Protein AF-A0A5J5D0G8-F1 (afdb_monomer_lite)

Radius of gyration: 36.45 Å; chains: 1; bounding box: 112×62×70 Å

Structure (mmCIF, N/CA/C/O backbone):
data_AF-A0A5J5D0G8-F1
#
_entry.id   AF-A0A5J5D0G8-F1
#
loop_
_atom_site.group_PDB
_atom_site.id
_atom_site.type_symbol
_atom_site.label_atom_id
_atom_site.label_alt_id
_atom_site.label_comp_id
_atom_site.label_asym_id
_atom_site.label_entity_id
_atom_site.label_seq_id
_atom_site.pdbx_PDB_ins_code
_atom_site.Cartn_x
_atom_site.Cartn_y
_atom_site.Cartn_z
_atom_site.occupancy
_atom_site.B_iso_or_equiv
_atom_site.auth_seq_id
_atom_site.auth_comp_id
_atom_site.auth_asym_id
_atom_site.auth_atom_id
_atom_site.pdbx_PDB_model_num
ATOM 1 N N . LYS A 1 1 ? -9.230 -33.950 30.459 1.00 80.25 1 LYS A N 1
ATOM 2 C CA . LYS A 1 1 ? -7.883 -33.708 29.867 1.00 80.25 1 LYS A CA 1
ATOM 3 C C . LYS A 1 1 ? -7.714 -34.334 28.475 1.00 80.25 1 LYS A C 1
ATOM 5 O O . LYS A 1 1 ? -7.168 -33.668 27.610 1.00 80.25 1 LYS A O 1
ATOM 10 N N . ILE A 1 2 ? -8.193 -35.562 28.231 1.00 92.94 2 ILE A N 1
ATOM 11 C CA . ILE A 1 2 ? -8.057 -36.249 26.926 1.00 92.94 2 ILE A CA 1
ATOM 12 C C . ILE A 1 2 ? -8.862 -35.552 25.814 1.00 92.94 2 ILE A C 1
ATOM 14 O O . ILE A 1 2 ? -8.301 -35.244 24.769 1.00 92.94 2 ILE A O 1
ATOM 18 N N . TYR A 1 3 ? -10.127 -35.202 26.072 1.00 94.38 3 TYR A N 1
ATOM 19 C CA . TYR A 1 3 ? -10.974 -34.489 25.105 1.00 94.38 3 TYR A CA 1
ATOM 20 C C . TYR A 1 3 ? -10.367 -33.164 24.623 1.00 94.38 3 TYR A C 1
ATOM 22 O O . TYR A 1 3 ? -10.359 -32.900 23.429 1.00 94.38 3 TYR A O 1
ATOM 30 N N . GLN A 1 4 ? -9.758 -32.379 25.518 1.00 95.62 4 GLN A N 1
ATOM 31 C CA . GLN A 1 4 ? -9.085 -31.132 25.136 1.00 95.62 4 GLN A CA 1
ATOM 32 C C . GLN A 1 4 ? -7.908 -31.369 24.184 1.00 95.62 4 GLN A C 1
ATOM 34 O O . GLN A 1 4 ? -7.723 -30.626 23.227 1.00 95.62 4 GLN A O 1
ATOM 39 N N . ARG A 1 5 ? -7.109 -32.418 24.425 1.00 96.94 5 ARG A N 1
ATOM 40 C CA . ARG A 1 5 ? -6.004 -32.777 23.525 1.00 96.94 5 ARG A CA 1
ATOM 41 C C . ARG A 1 5 ? -6.518 -33.193 22.151 1.00 96.94 5 ARG A C 1
ATOM 43 O O . ARG A 1 5 ? -5.910 -32.823 21.156 1.00 96.94 5 ARG A O 1
ATOM 50 N N . LEU A 1 6 ? -7.637 -33.915 22.103 1.00 97.62 6 LEU A N 1
ATOM 51 C CA . LEU A 1 6 ? -8.265 -34.326 20.850 1.00 97.62 6 LEU A CA 1
ATOM 52 C C . LEU A 1 6 ? -8.796 -33.122 20.059 1.00 97.62 6 LEU A C 1
ATOM 54 O O . LEU A 1 6 ? -8.551 -33.022 18.861 1.00 97.62 6 LEU A O 1
ATOM 58 N N . VAL A 1 7 ? -9.450 -32.176 20.739 1.00 96.94 7 VAL A N 1
ATOM 59 C CA . VAL A 1 7 ? -9.917 -30.923 20.128 1.00 96.94 7 VAL A CA 1
ATOM 60 C C . VAL A 1 7 ? -8.735 -30.113 19.594 1.00 96.94 7 VAL A C 1
ATOM 62 O O . VAL A 1 7 ? -8.731 -29.748 18.422 1.00 96.94 7 VAL A O 1
ATOM 65 N N . ASN A 1 8 ? -7.685 -29.912 20.393 1.00 97.06 8 ASN A N 1
ATOM 66 C CA . ASN A 1 8 ? -6.495 -29.177 19.952 1.00 97.06 8 ASN A CA 1
ATOM 67 C C . ASN A 1 8 ? -5.816 -29.846 18.746 1.00 97.06 8 ASN A C 1
ATOM 69 O O . ASN A 1 8 ? -5.402 -29.164 17.811 1.00 97.06 8 ASN A O 1
ATOM 73 N N . LEU A 1 9 ? -5.742 -31.181 18.741 1.00 97.75 9 LEU A N 1
ATOM 74 C CA . LEU A 1 9 ? -5.209 -31.937 17.613 1.00 97.75 9 LEU A CA 1
ATOM 75 C C . LEU A 1 9 ? -6.062 -31.738 16.354 1.00 97.75 9 LEU A C 1
ATOM 77 O O . LEU A 1 9 ? -5.510 -31.525 15.280 1.00 97.75 9 LEU A O 1
ATOM 81 N N . SER A 1 10 ? -7.392 -31.741 16.476 1.00 97.88 10 SER A N 1
ATOM 82 C CA . SER A 1 10 ? -8.289 -31.522 15.334 1.00 97.88 10 SER A CA 1
ATOM 83 C C . SER A 1 10 ? -8.110 -30.141 14.695 1.00 97.88 10 SER A C 1
ATOM 85 O O . SER A 1 10 ? -8.109 -30.031 13.469 1.00 97.88 10 SER A O 1
ATOM 87 N N . VAL A 1 11 ? -7.885 -29.107 15.513 1.00 98.12 11 VAL A N 1
ATOM 88 C CA . VAL A 1 11 ? -7.612 -27.741 15.044 1.00 98.12 11 VAL A CA 1
ATOM 89 C C . VAL A 1 11 ? -6.270 -27.687 14.319 1.00 98.12 11 VAL A C 1
ATOM 91 O O . VAL A 1 11 ? -6.191 -27.144 13.219 1.00 98.12 11 VAL A O 1
ATOM 94 N N . TYR A 1 12 ? -5.229 -28.297 14.892 1.00 98.19 12 TYR A N 1
ATOM 95 C CA . TYR A 1 12 ? -3.907 -28.344 14.267 1.00 98.19 12 TYR A CA 1
ATOM 96 C C . TYR A 1 12 ? -3.932 -29.078 12.920 1.00 98.19 12 TYR A C 1
ATOM 98 O O . TYR A 1 12 ? -3.346 -28.607 11.950 1.00 98.19 12 TYR A O 1
ATOM 106 N N . LEU A 1 13 ? -4.661 -30.193 12.833 1.00 98.19 13 LEU A N 1
ATOM 107 C CA . LEU A 1 13 ? -4.803 -30.950 11.590 1.00 98.19 13 LEU A CA 1
ATOM 108 C C . LEU A 1 13 ? -5.531 -30.148 10.501 1.00 98.19 13 LEU A C 1
ATOM 110 O O . LEU A 1 13 ? -5.077 -30.147 9.361 1.00 98.19 13 LEU A O 1
ATOM 114 N N . HIS A 1 14 ? -6.596 -29.412 10.838 1.00 98.38 14 HIS A N 1
ATOM 115 C CA . HIS A 1 14 ? -7.274 -28.536 9.871 1.00 98.38 14 HIS A CA 1
ATOM 116 C C . HIS A 1 14 ? -6.378 -27.384 9.410 1.00 98.38 14 HIS A C 1
ATOM 118 O O . HIS A 1 14 ? -6.343 -27.066 8.220 1.00 98.38 14 HIS A O 1
ATOM 124 N N . ALA A 1 15 ? -5.628 -26.775 10.332 1.00 98.31 15 ALA A N 1
ATOM 125 C CA . ALA A 1 15 ? -4.672 -25.728 9.991 1.00 98.31 15 ALA A CA 1
ATOM 126 C C . ALA A 1 15 ? -3.582 -26.257 9.045 1.00 98.31 15 ALA A C 1
ATOM 128 O O . ALA A 1 15 ? -3.262 -25.610 8.047 1.00 98.31 15 ALA A O 1
ATOM 129 N N . LEU A 1 16 ? -3.060 -27.457 9.317 1.00 98.38 16 LEU A N 1
ATOM 130 C CA . LEU A 1 16 ? -2.050 -28.099 8.484 1.00 98.38 16 LEU A CA 1
ATOM 131 C C . LEU A 1 16 ? -2.601 -28.465 7.101 1.00 98.38 16 LEU A C 1
ATOM 133 O O . LEU A 1 16 ? -1.951 -28.184 6.099 1.00 98.38 16 LEU A O 1
ATOM 137 N N . GLN A 1 17 ? -3.818 -29.007 7.023 1.00 98.25 17 GLN A N 1
ATOM 138 C CA . GLN A 1 17 ? -4.484 -29.288 5.749 1.00 98.25 17 GLN A CA 1
ATOM 139 C C . GLN A 1 17 ? -4.672 -28.009 4.920 1.00 98.25 17 GLN A C 1
ATOM 141 O O . GLN A 1 17 ? -4.376 -27.996 3.728 1.00 98.25 17 GLN A O 1
ATOM 146 N N . GLY A 1 18 ? -5.099 -26.911 5.553 1.00 98.00 18 GLY A N 1
ATOM 147 C CA . GLY A 1 18 ? -5.201 -25.609 4.893 1.00 98.00 18 GLY A CA 1
ATOM 148 C C . GLY A 1 18 ? -3.851 -25.078 4.398 1.00 98.00 18 GLY A C 1
ATOM 149 O O . GLY A 1 18 ? -3.786 -24.480 3.325 1.00 98.00 18 GLY A O 1
ATOM 150 N N . ALA A 1 19 ? -2.766 -25.311 5.143 1.00 98.12 19 ALA A N 1
ATOM 151 C CA . ALA A 1 19 ? -1.417 -24.930 4.728 1.00 98.12 19 ALA A CA 1
ATOM 152 C C . ALA A 1 19 ? -0.932 -25.739 3.513 1.00 98.12 19 ALA A C 1
ATOM 154 O O . ALA A 1 19 ? -0.400 -25.145 2.578 1.00 98.12 19 ALA A O 1
ATOM 155 N N . VAL A 1 20 ? -1.173 -27.055 3.494 1.00 98.25 20 VAL A N 1
ATOM 156 C CA . VAL A 1 20 ? -0.824 -27.931 2.361 1.00 98.25 20 VAL A CA 1
ATOM 157 C C . VAL A 1 20 ? -1.595 -27.527 1.104 1.00 98.25 20 VAL A C 1
ATOM 159 O O . VAL A 1 20 ? -0.980 -27.303 0.071 1.00 98.25 20 VAL A O 1
ATOM 162 N N . ILE A 1 21 ? -2.908 -27.288 1.202 1.00 97.94 21 ILE A N 1
ATOM 163 C CA . ILE A 1 21 ? -3.717 -26.823 0.059 1.00 97.94 21 ILE A CA 1
ATOM 164 C C . ILE A 1 21 ? -3.186 -25.494 -0.500 1.00 97.94 21 ILE A C 1
ATOM 166 O O . ILE A 1 21 ? -3.136 -25.301 -1.713 1.00 97.94 21 ILE A O 1
ATOM 170 N N . LYS A 1 22 ? -2.772 -24.561 0.369 1.00 96.88 22 LYS A N 1
ATOM 171 C CA . LYS A 1 22 ? -2.166 -23.298 -0.077 1.00 96.88 22 LYS A CA 1
ATOM 172 C C . LYS A 1 22 ? -0.839 -23.522 -0.796 1.00 96.88 22 LYS A C 1
ATOM 174 O O . LYS A 1 22 ? -0.588 -22.855 -1.794 1.00 96.88 22 LYS A O 1
ATOM 179 N N . GLN A 1 23 ? 0.001 -24.427 -0.298 1.00 97.81 23 GLN A N 1
ATOM 180 C CA . GLN A 1 23 ? 1.258 -24.779 -0.957 1.00 97.81 23 GLN A CA 1
ATOM 181 C C . GLN A 1 23 ? 1.005 -25.414 -2.326 1.00 97.81 23 GLN A C 1
ATOM 183 O O . GLN A 1 23 ? 1.606 -24.970 -3.302 1.00 97.81 23 GLN A O 1
ATOM 188 N N . ASP A 1 24 ? 0.071 -26.362 -2.413 1.00 96.19 24 ASP A N 1
ATOM 189 C CA . ASP A 1 24 ? -0.309 -27.022 -3.664 1.00 96.19 24 ASP A CA 1
ATOM 190 C C . ASP A 1 24 ? -0.872 -26.018 -4.674 1.00 96.19 24 ASP A C 1
ATOM 192 O O . ASP A 1 24 ? -0.460 -26.021 -5.827 1.00 96.19 24 ASP A O 1
ATOM 196 N N . SER A 1 25 ? -1.723 -25.085 -4.238 1.00 95.06 25 SER A N 1
ATOM 197 C CA . SER A 1 25 ? -2.255 -24.022 -5.100 1.00 95.06 25 SER A CA 1
ATOM 198 C C . SER A 1 25 ? -1.163 -23.071 -5.606 1.00 95.06 25 SER A C 1
ATOM 200 O O . SER A 1 25 ? -1.186 -22.679 -6.771 1.00 95.06 25 SER A O 1
ATOM 202 N N . ILE A 1 26 ? -0.179 -22.713 -4.771 1.00 95.19 26 ILE A N 1
ATOM 203 C CA . ILE A 1 26 ? 0.973 -21.905 -5.206 1.00 95.19 26 ILE A CA 1
ATOM 204 C C . ILE A 1 26 ? 1.820 -22.686 -6.213 1.00 95.19 26 ILE A C 1
ATOM 206 O O . ILE A 1 26 ? 2.232 -22.125 -7.226 1.00 95.19 26 ILE A O 1
ATOM 210 N N . LEU A 1 27 ? 2.079 -23.970 -5.957 1.00 94.56 27 LEU A N 1
ATOM 211 C CA . LEU A 1 27 ? 2.814 -24.823 -6.886 1.00 94.56 27 LEU A CA 1
ATOM 212 C C . LEU A 1 27 ? 2.066 -24.976 -8.210 1.00 94.56 27 LEU A C 1
ATOM 214 O O . LEU A 1 27 ? 2.689 -24.839 -9.253 1.00 94.56 27 LEU A O 1
ATOM 218 N N . GLU A 1 28 ? 0.749 -25.173 -8.188 1.00 92.56 28 GLU A N 1
ATOM 219 C CA . GLU A 1 28 ? -0.100 -25.229 -9.381 1.00 92.56 28 GLU A CA 1
ATOM 220 C C . GLU A 1 28 ? -0.040 -23.917 -10.175 1.00 92.56 28 GLU A C 1
ATOM 222 O O . GLU A 1 28 ? 0.144 -23.947 -11.389 1.00 92.56 28 GLU A O 1
ATOM 227 N N . LEU A 1 29 ? -0.090 -22.762 -9.498 1.00 87.56 29 LEU A N 1
ATOM 228 C CA . LEU A 1 29 ? 0.068 -21.444 -10.127 1.00 87.56 29 LEU A CA 1
ATOM 229 C C . LEU A 1 29 ? 1.445 -21.254 -10.776 1.00 87.56 29 LEU A C 1
ATOM 231 O O . LEU A 1 29 ? 1.546 -20.622 -11.825 1.00 87.56 29 LEU A O 1
ATOM 235 N N . LEU A 1 30 ? 2.508 -21.769 -10.156 1.00 88.31 30 LEU A N 1
ATOM 236 C CA . LEU A 1 30 ? 3.873 -21.669 -10.681 1.00 88.31 30 LEU A CA 1
ATOM 237 C C . LEU A 1 30 ? 4.153 -22.680 -11.797 1.00 88.31 30 LEU A C 1
ATOM 239 O O . LEU A 1 30 ? 4.973 -22.407 -12.673 1.00 88.31 30 LEU A O 1
ATOM 243 N N . LEU A 1 31 ? 3.510 -23.846 -11.737 1.00 85.62 31 LEU A N 1
ATOM 244 C CA . LEU A 1 31 ? 3.700 -24.943 -12.679 1.00 85.62 31 LEU A CA 1
ATOM 245 C C . LEU A 1 31 ? 2.762 -24.844 -13.882 1.00 85.62 31 LEU A C 1
ATOM 247 O O . LEU A 1 31 ? 3.019 -25.521 -14.875 1.00 85.62 31 LEU A O 1
ATOM 251 N N . GLN A 1 32 ? 1.710 -24.016 -13.817 1.00 80.00 32 GLN A N 1
ATOM 252 C CA . GLN A 1 32 ? 0.827 -23.764 -14.950 1.00 80.00 32 GLN A CA 1
ATOM 253 C C . GLN A 1 32 ? 1.672 -23.275 -16.144 1.00 80.00 32 GLN A C 1
ATOM 255 O O . GLN A 1 32 ? 2.253 -22.185 -16.084 1.00 80.00 32 GLN A O 1
ATOM 260 N N . PRO A 1 33 ? 1.781 -24.069 -17.227 1.00 64.75 33 PRO A N 1
ATOM 261 C CA . PRO A 1 33 ? 2.562 -23.685 -18.391 1.00 64.75 33 PRO A CA 1
ATOM 262 C C . PRO A 1 33 ? 1.948 -22.438 -19.016 1.00 64.75 33 PRO A C 1
ATOM 264 O O . PRO A 1 33 ? 0.744 -22.389 -19.269 1.00 64.75 33 PRO A O 1
ATOM 267 N N . GLN A 1 34 ? 2.776 -21.442 -19.320 1.00 61.22 34 GLN A N 1
ATOM 268 C CA . GLN A 1 34 ? 2.367 -20.244 -20.053 1.00 61.22 34 GLN A CA 1
ATOM 269 C C . GLN A 1 34 ? 2.160 -20.537 -21.555 1.00 61.22 34 GLN A C 1
ATOM 271 O O . GLN A 1 34 ? 2.466 -19.710 -22.407 1.00 61.22 34 GLN A O 1
ATOM 276 N N . ASP A 1 35 ? 1.658 -21.727 -21.876 1.00 53.59 35 ASP A N 1
ATOM 277 C CA . ASP A 1 35 ? 1.589 -22.286 -23.222 1.00 53.59 35 ASP A CA 1
ATOM 278 C C . ASP A 1 35 ? 0.137 -22.525 -23.632 1.00 53.59 35 ASP A C 1
ATOM 280 O O . ASP A 1 35 ? -0.214 -23.558 -24.189 1.00 53.59 35 ASP A O 1
ATOM 284 N N . THR A 1 36 ? -0.732 -21.549 -23.390 1.00 49.75 36 THR A N 1
ATOM 285 C CA . THR A 1 36 ? -1.981 -21.446 -24.145 1.00 49.75 36 THR A CA 1
ATOM 286 C C . THR A 1 36 ? -2.301 -19.987 -24.447 1.00 49.75 36 THR A C 1
ATOM 288 O O . THR A 1 36 ? -2.865 -19.265 -23.632 1.00 49.75 36 THR A O 1
ATOM 291 N N . VAL A 1 37 ? -2.015 -19.654 -25.706 1.00 43.72 37 VAL A N 1
ATOM 292 C CA . VAL A 1 37 ? -2.623 -18.630 -26.566 1.00 43.72 37 VAL A CA 1
ATOM 293 C C . VAL A 1 37 ? -2.067 -17.198 -26.508 1.00 43.72 37 VAL A C 1
ATOM 295 O O . VAL A 1 37 ? -1.962 -16.538 -25.481 1.00 43.72 37 VAL A O 1
ATOM 298 N N . ALA A 1 38 ? -1.746 -16.742 -27.719 1.00 44.78 38 ALA A N 1
ATOM 299 C CA . ALA A 1 38 ? -1.433 -15.396 -28.175 1.00 44.78 38 ALA A CA 1
ATOM 300 C C . ALA A 1 38 ? -2.527 -14.344 -27.809 1.00 44.78 38 ALA A C 1
ATOM 302 O O . ALA A 1 38 ? -3.559 -14.687 -27.235 1.00 44.78 38 ALA A O 1
ATOM 303 N N . PRO A 1 39 ? -2.309 -13.046 -28.107 1.00 52.00 39 PRO A N 1
ATOM 304 C CA . PRO A 1 39 ? -2.678 -11.929 -27.248 1.00 52.00 39 PRO A CA 1
ATOM 305 C C . PRO A 1 39 ? -4.176 -11.628 -27.267 1.00 52.00 39 PRO A C 1
ATOM 307 O O . PRO A 1 39 ? -4.748 -11.312 -28.307 1.00 52.00 39 PRO A O 1
ATOM 310 N N . ALA A 1 40 ? -4.793 -11.600 -26.091 1.00 44.44 40 ALA A N 1
ATOM 311 C CA . ALA A 1 40 ? -6.056 -10.911 -25.898 1.00 44.44 40 ALA A CA 1
ATOM 312 C C . ALA A 1 40 ? -6.062 -10.246 -24.523 1.00 44.44 40 ALA A C 1
ATOM 314 O O . ALA A 1 40 ? -5.772 -10.867 -23.506 1.00 44.44 40 ALA A O 1
ATOM 315 N N . ALA A 1 41 ? -6.334 -8.945 -24.562 1.00 52.19 41 ALA A N 1
ATOM 316 C CA . ALA A 1 41 ? -6.568 -8.027 -23.461 1.00 52.19 41 ALA A CA 1
ATOM 317 C C . ALA A 1 41 ? -6.998 -8.681 -22.135 1.00 52.19 41 ALA A C 1
ATOM 319 O O . ALA A 1 41 ? -8.066 -9.275 -22.039 1.00 52.19 41 ALA A O 1
ATOM 320 N N . GLY A 1 42 ? -6.206 -8.477 -21.086 1.00 50.62 42 GLY A N 1
ATOM 321 C CA . GLY A 1 42 ? -6.597 -8.850 -19.729 1.00 50.62 42 GLY A CA 1
ATOM 322 C C . GLY A 1 42 ? -5.377 -9.078 -18.864 1.00 50.62 42 GLY A C 1
ATOM 323 O O . GLY A 1 42 ? -4.680 -10.068 -19.034 1.00 50.62 42 GLY A O 1
ATOM 324 N N . GLY A 1 43 ? -5.094 -8.115 -17.987 1.00 55.66 43 GLY A N 1
ATOM 325 C CA . GLY A 1 43 ? -3.885 -8.026 -17.174 1.00 55.66 43 GLY A CA 1
ATOM 326 C C . GLY A 1 43 ? -3.418 -9.347 -16.569 1.00 55.66 43 GLY A C 1
ATOM 327 O O . GLY A 1 43 ? -3.995 -9.848 -15.610 1.00 55.66 43 GLY A O 1
ATOM 328 N N . VAL A 1 44 ? -2.294 -9.839 -17.076 1.00 58.78 44 VAL A N 1
ATOM 329 C CA . VAL A 1 44 ? -1.444 -10.787 -16.365 1.00 58.78 44 VAL A CA 1
ATOM 330 C C . VAL A 1 44 ? -0.226 -9.988 -15.941 1.00 58.78 44 VAL A C 1
ATOM 332 O O . VAL A 1 44 ? 0.564 -9.545 -16.777 1.00 58.78 44 VAL A O 1
ATOM 335 N N . TRP A 1 45 ? -0.116 -9.743 -14.638 1.00 52.66 45 TRP A N 1
ATOM 336 C CA . TRP A 1 45 ? 1.060 -9.161 -14.003 1.00 52.66 45 TRP A CA 1
ATOM 337 C C . TRP A 1 45 ? 2.244 -10.109 -14.205 1.00 52.66 45 TRP A C 1
ATOM 339 O O . TRP A 1 45 ? 2.565 -10.920 -13.343 1.00 52.66 45 TRP A O 1
ATOM 349 N N . ARG A 1 46 ? 2.878 -10.044 -15.379 1.00 63.94 46 ARG A N 1
ATOM 350 C CA . ARG A 1 46 ? 4.156 -10.702 -15.625 1.00 63.94 46 ARG A CA 1
ATOM 351 C C . ARG A 1 46 ? 5.219 -9.889 -14.888 1.00 63.94 46 ARG A C 1
ATOM 353 O O . ARG A 1 46 ? 5.376 -8.704 -15.191 1.00 63.94 46 ARG A O 1
ATOM 360 N N . PRO A 1 47 ? 5.975 -10.480 -13.953 1.00 51.94 47 PRO A N 1
ATOM 361 C CA . PRO A 1 47 ? 7.119 -9.801 -13.382 1.00 51.94 47 PRO A CA 1
ATOM 362 C C . PRO A 1 47 ? 8.159 -9.588 -14.490 1.00 51.94 47 PRO A C 1
ATOM 364 O O . PRO A 1 47 ? 8.747 -10.533 -15.011 1.00 51.94 47 PRO A O 1
ATOM 367 N N . PHE A 1 48 ? 8.344 -8.330 -14.881 1.00 54.00 48 PHE A N 1
ATOM 368 C CA . PHE A 1 48 ? 9.158 -7.887 -16.020 1.00 54.00 48 PHE A CA 1
ATOM 369 C C . PHE A 1 48 ? 10.675 -8.139 -15.853 1.00 54.00 48 PHE A C 1
ATOM 371 O O . PHE A 1 48 ? 11.465 -7.818 -16.729 1.00 54.00 48 PHE A O 1
ATOM 378 N N . TRP A 1 49 ? 11.121 -8.736 -14.745 1.00 58.62 49 TRP A N 1
ATOM 379 C CA . TRP A 1 49 ? 12.543 -8.851 -14.401 1.00 58.62 49 TRP A CA 1
ATOM 380 C C . TRP A 1 49 ? 13.258 -10.079 -14.986 1.00 58.62 49 TRP A C 1
ATOM 382 O O . TRP A 1 49 ? 14.461 -10.222 -14.786 1.00 58.62 49 TRP A O 1
ATOM 392 N N . LYS A 1 50 ? 12.558 -10.960 -15.715 1.00 50.75 50 LYS A N 1
ATOM 393 C CA . LYS A 1 50 ? 13.144 -12.188 -16.292 1.00 50.75 50 LYS A CA 1
ATOM 394 C C . LYS A 1 50 ? 13.280 -12.180 -17.820 1.00 50.75 50 LYS A C 1
ATOM 396 O O . LYS A 1 50 ? 13.488 -13.235 -18.406 1.00 50.75 50 LYS A O 1
ATOM 401 N N . ASP A 1 51 ? 13.179 -11.012 -18.448 1.00 53.00 51 ASP A N 1
ATOM 402 C CA . ASP A 1 51 ? 13.399 -10.832 -19.891 1.00 53.00 51 ASP A CA 1
ATOM 403 C C . ASP A 1 51 ? 14.561 -9.857 -20.143 1.00 53.00 51 ASP A C 1
ATOM 405 O O . ASP A 1 51 ? 14.447 -8.863 -20.846 1.00 53.00 51 ASP A O 1
ATOM 409 N N . GLY A 1 52 ? 15.676 -10.083 -19.445 1.00 52.56 52 GLY A N 1
ATOM 410 C CA . GLY A 1 52 ? 16.858 -9.211 -19.474 1.00 52.56 52 GLY A CA 1
ATOM 411 C C . GLY A 1 52 ? 18.158 -9.975 -19.693 1.00 52.56 52 GLY A C 1
ATOM 412 O O . GLY A 1 52 ? 19.222 -9.517 -19.293 1.00 52.56 52 GLY A O 1
ATOM 413 N N . GLY A 1 53 ? 18.085 -11.177 -20.259 1.00 55.88 53 GLY A N 1
ATOM 414 C CA . GLY A 1 53 ? 19.256 -11.977 -20.583 1.00 55.88 53 GLY A CA 1
ATOM 415 C C . GLY A 1 53 ? 19.245 -12.273 -22.067 1.00 55.88 53 GLY A C 1
ATOM 416 O O . GLY A 1 53 ? 18.443 -13.094 -22.490 1.00 55.88 53 GLY A O 1
ATOM 417 N N . ASN A 1 54 ? 20.154 -11.647 -22.816 1.00 53.41 54 ASN A N 1
ATOM 418 C CA . ASN A 1 54 ? 20.419 -11.876 -24.242 1.00 53.41 54 ASN A CA 1
ATOM 419 C C . ASN A 1 54 ? 19.708 -10.936 -25.232 1.00 53.41 54 ASN A C 1
ATOM 421 O O . ASN A 1 54 ? 18.989 -11.369 -26.130 1.00 53.41 54 ASN A O 1
ATOM 425 N N . ARG A 1 55 ? 19.992 -9.637 -25.139 1.00 57.22 55 ARG A N 1
ATOM 426 C CA . ARG A 1 55 ? 20.045 -8.795 -26.338 1.00 57.22 55 ARG A CA 1
ATOM 427 C C . ARG A 1 55 ? 21.297 -7.947 -26.251 1.00 57.22 55 ARG A C 1
ATOM 429 O O . ARG A 1 55 ? 21.684 -7.522 -25.166 1.00 57.22 55 ARG A O 1
ATOM 436 N N . GLU A 1 56 ? 21.990 -7.823 -27.367 1.00 52.97 56 GLU A N 1
ATOM 437 C CA . GLU A 1 56 ? 23.331 -7.272 -27.434 1.00 52.97 56 GLU A CA 1
ATOM 438 C C . GLU A 1 56 ? 23.363 -5.892 -26.762 1.00 52.97 56 GLU A C 1
ATOM 440 O O . GLU A 1 56 ? 22.512 -5.047 -27.049 1.00 52.97 56 GLU A O 1
ATOM 445 N N . ALA A 1 57 ? 24.316 -5.682 -25.846 1.00 60.84 57 ALA A N 1
ATOM 446 C CA . ALA A 1 57 ? 24.495 -4.444 -25.092 1.00 60.84 57 ALA A CA 1
ATOM 447 C C . ALA A 1 57 ? 24.897 -3.297 -26.034 1.00 60.84 57 ALA A C 1
ATOM 449 O O . ALA A 1 57 ? 26.056 -2.902 -26.135 1.00 60.84 57 ALA A O 1
ATOM 450 N N . ASN A 1 58 ? 23.919 -2.784 -26.772 1.00 67.50 58 ASN A N 1
ATOM 451 C CA . ASN A 1 58 ? 24.033 -1.555 -27.524 1.00 67.50 58 ASN A CA 1
ATOM 452 C C . ASN A 1 58 ? 24.101 -0.413 -26.495 1.00 67.50 58 ASN A C 1
ATOM 454 O O . ASN A 1 58 ? 23.169 -0.296 -25.694 1.00 67.50 58 ASN A O 1
ATOM 458 N N . PRO A 1 59 ? 25.132 0.451 -26.497 1.00 64.62 59 PRO A N 1
ATOM 459 C CA . PRO A 1 59 ? 25.232 1.571 -25.552 1.00 64.62 59 PRO A CA 1
ATOM 460 C C . PRO A 1 59 ? 24.002 2.500 -25.584 1.00 64.62 59 PRO A C 1
ATOM 462 O O . PRO A 1 59 ? 23.684 3.152 -24.590 1.00 64.62 59 PRO A O 1
ATOM 465 N N . GLY A 1 60 ? 23.261 2.522 -26.700 1.00 72.00 60 GLY A N 1
ATOM 466 C CA . GLY A 1 60 ? 21.971 3.212 -26.801 1.00 72.00 60 GLY A CA 1
ATOM 467 C C . GLY A 1 60 ? 20.830 2.573 -25.991 1.00 72.00 60 GLY A C 1
ATOM 468 O O . GLY A 1 60 ? 19.959 3.300 -25.521 1.00 72.00 60 GLY A O 1
ATOM 469 N N . SER A 1 61 ? 20.842 1.248 -25.779 1.00 74.31 61 SER A N 1
ATOM 470 C CA . SER A 1 61 ? 19.852 0.540 -24.942 1.00 74.31 61 SER A CA 1
ATOM 471 C C . SER A 1 61 ? 20.041 0.895 -23.469 1.00 74.31 61 SER A C 1
ATOM 473 O O . SER A 1 61 ? 19.106 1.335 -22.805 1.00 74.31 61 SER A O 1
ATOM 475 N N . THR A 1 62 ? 21.288 0.850 -22.989 1.00 81.00 62 THR A N 1
ATOM 476 C CA . THR A 1 62 ? 21.623 1.145 -21.588 1.00 81.00 62 THR A CA 1
ATOM 477 C C . THR A 1 62 ? 21.378 2.610 -21.211 1.00 81.00 62 THR A C 1
ATOM 479 O O . THR A 1 62 ? 21.014 2.906 -20.076 1.00 81.00 62 THR A O 1
ATOM 482 N N . ILE A 1 63 ? 21.539 3.543 -22.160 1.00 88.06 63 ILE A N 1
ATOM 483 C CA . ILE A 1 63 ? 21.223 4.970 -21.961 1.00 88.06 63 ILE A CA 1
ATOM 484 C C . ILE A 1 63 ? 19.717 5.189 -21.767 1.00 88.06 63 ILE A C 1
ATOM 486 O O . ILE A 1 63 ? 19.314 5.929 -20.867 1.00 88.06 63 ILE A O 1
ATOM 490 N N . GLY A 1 64 ? 18.883 4.543 -22.587 1.00 92.69 64 GLY A N 1
ATOM 491 C CA . GLY A 1 64 ? 17.426 4.630 -22.461 1.00 92.69 64 GLY A CA 1
ATOM 492 C C . GLY A 1 64 ? 16.915 3.989 -21.170 1.00 92.69 64 GLY A C 1
ATOM 493 O O . GLY A 1 64 ? 16.065 4.559 -20.486 1.00 92.69 64 GLY A O 1
ATOM 494 N N . GLU A 1 65 ? 17.478 2.841 -20.796 1.00 92.38 65 GLU A N 1
ATOM 495 C CA . GLU A 1 65 ? 17.166 2.140 -19.547 1.00 92.38 65 GLU A CA 1
ATOM 496 C C . GLU A 1 65 ? 17.532 2.973 -18.309 1.00 92.38 65 GLU A C 1
ATOM 498 O O . GLU A 1 65 ? 16.720 3.098 -17.389 1.00 92.38 65 GLU A O 1
ATOM 503 N N . LEU A 1 66 ? 18.702 3.624 -18.303 1.00 94.69 66 LEU A N 1
ATOM 504 C CA . LEU A 1 66 ? 19.101 4.529 -17.222 1.00 94.69 66 LEU A CA 1
ATOM 505 C C . LEU A 1 66 ? 18.144 5.722 -17.093 1.00 94.69 66 LEU A C 1
ATOM 507 O O . LEU A 1 66 ? 17.747 6.069 -15.981 1.00 94.69 66 LEU A O 1
ATOM 511 N N . ALA A 1 67 ? 17.733 6.329 -18.211 1.00 95.56 67 ALA A N 1
ATOM 512 C CA . ALA A 1 67 ? 16.779 7.438 -18.200 1.00 95.56 67 ALA A CA 1
ATOM 513 C C . ALA A 1 67 ? 15.407 7.018 -17.639 1.00 95.56 67 ALA A C 1
ATOM 515 O O . ALA A 1 67 ? 14.787 7.765 -16.876 1.00 95.56 67 ALA A O 1
ATOM 516 N N . LEU A 1 68 ? 14.943 5.807 -17.971 1.00 97.00 68 LEU A N 1
ATOM 517 C CA . LEU A 1 68 ? 13.720 5.236 -17.403 1.00 97.00 68 LEU A CA 1
ATOM 518 C C . LEU A 1 68 ? 13.849 5.012 -15.895 1.00 97.00 68 LEU A C 1
ATOM 520 O O . LEU A 1 68 ? 12.951 5.406 -15.149 1.00 97.00 68 LEU A O 1
ATOM 524 N N . LEU A 1 69 ? 14.964 4.438 -15.440 1.00 97.62 69 LEU A N 1
ATOM 525 C CA . LEU A 1 69 ? 15.218 4.220 -14.018 1.00 97.62 69 LEU A CA 1
ATOM 526 C C . LEU A 1 69 ? 15.282 5.547 -13.253 1.00 97.62 69 LEU A C 1
ATOM 528 O O . LEU A 1 69 ? 14.676 5.686 -12.193 1.00 97.62 69 LEU A O 1
ATOM 532 N N . GLN A 1 70 ? 15.950 6.551 -13.818 1.00 98.06 70 GLN A N 1
ATOM 533 C CA . GLN A 1 70 ? 16.038 7.883 -13.230 1.00 98.06 70 GLN A CA 1
ATOM 534 C C . GLN A 1 70 ? 14.656 8.540 -13.120 1.00 98.06 70 GLN A C 1
ATOM 536 O O . GLN A 1 70 ? 14.325 9.098 -12.074 1.00 98.06 70 GLN A O 1
ATOM 541 N N . ARG A 1 71 ? 13.805 8.404 -14.147 1.00 98.00 71 ARG A N 1
ATOM 542 C CA . ARG A 1 71 ? 12.409 8.862 -14.095 1.00 98.00 71 ARG A CA 1
ATOM 543 C C . ARG A 1 71 ? 11.607 8.141 -13.008 1.00 98.00 71 ARG A C 1
ATOM 545 O O . ARG A 1 71 ? 10.870 8.795 -12.275 1.00 98.00 71 ARG A O 1
ATOM 552 N N . GLN A 1 72 ? 11.732 6.818 -12.897 1.00 98.06 72 GLN A N 1
ATOM 553 C CA . GLN A 1 72 ? 11.046 6.036 -11.859 1.00 98.06 72 GLN A CA 1
ATOM 554 C C . GLN A 1 72 ? 11.494 6.447 -10.456 1.00 98.06 72 GLN A C 1
ATOM 556 O O . GLN A 1 72 ? 10.660 6.619 -9.570 1.00 98.06 72 GLN A O 1
ATOM 561 N N . HIS A 1 73 ? 12.794 6.667 -10.272 1.00 98.19 73 HIS A N 1
ATOM 562 C CA . HIS A 1 73 ? 13.348 7.152 -9.018 1.00 98.19 73 HIS A CA 1
ATOM 563 C C . HIS A 1 73 ? 12.778 8.528 -8.641 1.00 98.19 73 HIS A C 1
ATOM 565 O O . HIS A 1 73 ? 12.350 8.712 -7.504 1.00 98.19 73 HIS A O 1
ATOM 571 N N . SER A 1 74 ? 12.693 9.471 -9.587 1.00 98.56 74 SER A N 1
ATOM 572 C CA . SER A 1 74 ? 12.071 10.781 -9.342 1.00 98.5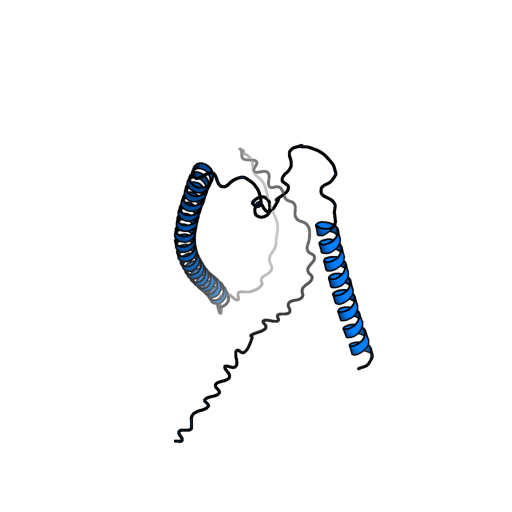6 74 SER A CA 1
ATOM 573 C C . SER A 1 74 ? 10.602 10.672 -8.926 1.00 98.56 74 SER A C 1
ATOM 575 O O . SER A 1 74 ? 10.196 11.330 -7.971 1.00 98.56 74 SER A O 1
ATOM 577 N N . LEU A 1 75 ? 9.819 9.817 -9.591 1.00 98.69 75 LEU A N 1
ATOM 578 C CA . LEU A 1 75 ? 8.415 9.594 -9.228 1.00 98.69 75 LEU A CA 1
ATOM 579 C C . LEU A 1 75 ? 8.287 8.999 -7.822 1.00 98.69 75 LEU A C 1
ATOM 581 O O . LEU A 1 75 ? 7.494 9.476 -7.020 1.00 98.69 75 LEU A O 1
ATOM 585 N N . LEU A 1 76 ? 9.106 8.001 -7.486 1.00 98.69 76 LEU A N 1
ATOM 586 C CA . LEU A 1 76 ? 9.083 7.387 -6.160 1.00 98.69 76 LEU A CA 1
ATOM 587 C C . LEU A 1 76 ? 9.471 8.383 -5.056 1.00 98.69 76 LEU A C 1
ATOM 589 O O . LEU A 1 76 ? 8.870 8.379 -3.985 1.00 98.69 76 LEU A O 1
ATOM 593 N N . GLN A 1 77 ? 10.436 9.268 -5.311 1.00 98.69 77 GLN A N 1
ATOM 594 C CA . GLN A 1 77 ? 10.782 10.332 -4.367 1.00 98.69 77 GLN A CA 1
ATOM 595 C C . GLN A 1 77 ? 9.620 11.305 -4.131 1.00 98.69 77 GLN A C 1
ATOM 597 O O . GLN A 1 77 ? 9.390 11.708 -2.988 1.00 98.69 77 GLN A O 1
ATOM 602 N N . GLU A 1 78 ? 8.873 11.653 -5.180 1.00 98.44 78 GLU A N 1
ATOM 603 C CA . GLU A 1 78 ? 7.675 12.487 -5.071 1.00 98.44 78 GLU A CA 1
ATOM 604 C C . GLU A 1 78 ? 6.581 11.798 -4.238 1.00 98.44 78 GLU A C 1
ATOM 606 O O . GLU A 1 78 ? 6.020 12.405 -3.323 1.00 98.44 78 GLU A O 1
ATOM 611 N N . GLU A 1 79 ? 6.327 10.510 -4.491 1.00 98.56 79 GLU A N 1
ATOM 612 C CA . GLU A 1 79 ? 5.374 9.698 -3.725 1.00 98.56 79 GLU A CA 1
ATOM 613 C C . GLU A 1 79 ? 5.744 9.636 -2.238 1.00 98.56 79 GLU A C 1
ATOM 615 O O . GLU A 1 79 ? 4.895 9.858 -1.375 1.00 98.56 79 GLU A O 1
ATOM 620 N N . LEU A 1 80 ? 7.018 9.395 -1.916 1.00 98.75 80 LEU A N 1
ATOM 621 C CA . LEU A 1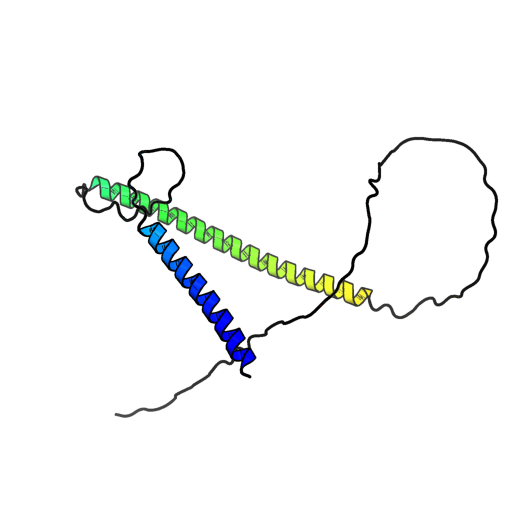 80 ? 7.492 9.355 -0.530 1.00 98.75 80 LEU A CA 1
ATOM 622 C C . LEU A 1 80 ? 7.315 10.697 0.185 1.00 98.75 80 LEU A C 1
ATOM 624 O O . LEU A 1 80 ? 6.982 10.726 1.371 1.00 98.75 80 LEU A O 1
ATOM 628 N N . LEU A 1 81 ? 7.541 11.813 -0.513 1.00 98.62 81 LEU A N 1
ATOM 629 C CA . LEU A 1 81 ? 7.301 13.140 0.047 1.00 98.62 81 LEU A CA 1
ATOM 630 C C . LEU A 1 81 ? 5.811 13.334 0.351 1.00 98.62 81 LEU A C 1
ATOM 632 O O . LEU A 1 81 ? 5.454 13.654 1.484 1.00 98.62 81 LEU A O 1
ATOM 636 N N . ARG A 1 82 ? 4.946 13.037 -0.623 1.00 98.69 82 ARG A N 1
ATOM 637 C CA . ARG A 1 82 ? 3.493 13.177 -0.478 1.00 98.69 82 ARG A CA 1
ATOM 638 C C . ARG A 1 82 ? 2.920 12.283 0.620 1.00 98.69 82 ARG A C 1
ATOM 640 O O . ARG A 1 82 ? 2.020 12.702 1.346 1.00 98.69 82 ARG A O 1
ATOM 647 N N . LEU A 1 83 ? 3.437 11.062 0.759 1.00 98.62 83 LEU A N 1
ATOM 648 C CA . LEU A 1 83 ? 3.027 10.128 1.808 1.00 98.62 83 LEU A CA 1
ATOM 649 C C . LEU A 1 83 ? 3.415 10.627 3.199 1.00 98.62 83 LEU A C 1
ATOM 651 O O . LEU A 1 83 ? 2.600 10.525 4.111 1.00 98.62 83 LEU A O 1
ATOM 655 N N . ARG A 1 84 ? 4.603 11.223 3.369 1.00 98.44 84 ARG A N 1
ATOM 656 C CA . ARG A 1 84 ? 4.988 11.843 4.649 1.00 98.44 84 ARG A CA 1
ATOM 657 C C . ARG A 1 84 ? 4.079 13.016 5.017 1.00 98.44 84 ARG A C 1
ATOM 659 O O . ARG A 1 84 ? 3.663 13.126 6.170 1.00 98.44 84 ARG A O 1
ATOM 666 N N . ASP A 1 85 ? 3.710 13.846 4.045 1.00 98.50 85 ASP A N 1
ATOM 667 C CA . ASP A 1 85 ? 2.764 14.945 4.270 1.00 98.50 85 ASP A CA 1
ATOM 668 C C . ASP A 1 85 ? 1.369 14.423 4.653 1.00 98.50 85 ASP A C 1
ATOM 670 O O . ASP A 1 85 ? 0.729 14.932 5.580 1.00 98.50 85 ASP A O 1
ATOM 674 N N . ALA A 1 86 ? 0.899 13.370 3.977 1.00 98.56 86 ALA A N 1
ATOM 675 C CA . ALA A 1 86 ? -0.360 12.706 4.302 1.00 98.56 86 ALA A CA 1
ATOM 676 C C . ALA A 1 86 ? -0.333 12.062 5.700 1.00 98.56 86 ALA A C 1
ATOM 678 O O . ALA A 1 86 ? -1.298 12.196 6.453 1.00 98.56 86 ALA A O 1
ATOM 679 N N . GLU A 1 87 ? 0.775 11.422 6.080 1.00 98.50 87 GLU A N 1
ATOM 680 C CA . GLU A 1 87 ? 0.971 10.821 7.402 1.00 98.50 87 GLU A CA 1
ATOM 681 C C . GLU A 1 87 ? 0.911 11.877 8.516 1.00 98.50 87 GLU A C 1
ATOM 683 O O . GLU A 1 87 ? 0.254 11.670 9.538 1.00 98.50 87 GLU A O 1
ATOM 688 N N . SER A 1 88 ? 1.544 13.035 8.310 1.00 98.44 88 SER A N 1
ATOM 689 C CA . SER A 1 88 ? 1.483 14.157 9.254 1.00 98.44 88 SER A CA 1
ATOM 690 C C . SER A 1 88 ? 0.038 14.621 9.485 1.00 98.44 88 SER A C 1
ATOM 692 O O . SER A 1 88 ? -0.439 14.681 10.622 1.00 98.44 88 SER A O 1
ATOM 694 N N . ARG A 1 89 ? -0.720 14.827 8.399 1.00 98.56 89 ARG A N 1
ATOM 695 C CA . ARG A 1 89 ? -2.144 15.202 8.459 1.00 98.56 89 ARG A CA 1
ATOM 696 C C . ARG A 1 89 ? -3.014 14.135 9.126 1.00 98.56 89 ARG A C 1
ATOM 698 O O . ARG A 1 89 ? -3.976 14.470 9.822 1.00 98.56 89 ARG A O 1
ATOM 705 N N . PHE A 1 90 ? -2.697 12.859 8.918 1.00 98.50 90 PHE A N 1
ATOM 706 C CA . PHE A 1 90 ? -3.383 11.751 9.576 1.00 98.50 90 PHE A CA 1
ATOM 707 C C . PHE A 1 90 ? -3.153 11.777 11.091 1.00 98.50 90 PHE A C 1
ATOM 709 O O . PHE A 1 90 ? -4.118 11.714 11.850 1.00 98.50 90 PHE A O 1
ATOM 716 N N . LYS A 1 91 ? -1.908 11.972 11.545 1.00 98.69 91 LYS A N 1
ATOM 717 C CA . LYS A 1 91 ? -1.586 12.110 12.978 1.00 98.69 91 LYS A CA 1
ATOM 718 C C . LYS A 1 91 ? -2.326 13.281 13.626 1.00 98.69 91 LYS A C 1
ATOM 720 O O . LYS A 1 91 ? -2.762 13.181 14.773 1.00 98.69 91 LYS A O 1
ATOM 725 N N . ASP A 1 92 ? -2.494 14.389 12.913 1.00 98.62 92 ASP A N 1
ATOM 726 C CA . ASP A 1 92 ? -3.279 15.528 13.403 1.00 98.62 92 ASP A CA 1
ATOM 727 C C . ASP A 1 92 ? -4.778 15.215 13.471 1.00 98.62 92 ASP A C 1
ATOM 729 O O . ASP A 1 92 ? -5.440 15.568 14.451 1.00 98.62 92 ASP A O 1
ATOM 733 N N . SER A 1 93 ? -5.297 14.487 12.481 1.00 98.50 93 SER A N 1
ATOM 734 C CA . SER A 1 93 ? -6.689 14.026 12.456 1.00 98.50 93 SER A CA 1
ATOM 735 C C . SER A 1 93 ? -6.984 13.044 13.593 1.00 98.50 93 SER A C 1
ATOM 737 O O . SER A 1 93 ? -7.996 13.194 14.273 1.00 98.50 93 SER A O 1
ATOM 739 N N . GLU A 1 94 ? -6.076 12.108 13.879 1.00 98.62 94 GLU A N 1
ATOM 740 C CA . GLU A 1 94 ? -6.192 11.190 15.021 1.00 98.62 94 GLU A CA 1
ATOM 741 C C . GLU A 1 94 ? -6.193 11.945 16.355 1.00 98.62 94 GLU A C 1
ATOM 743 O O . GLU A 1 94 ? -7.023 11.686 17.229 1.00 98.62 94 GLU A O 1
ATOM 748 N N . ARG A 1 95 ? -5.330 12.958 16.506 1.00 98.62 95 ARG A N 1
ATOM 749 C CA . ARG A 1 95 ? -5.334 13.822 17.696 1.00 98.62 95 ARG A CA 1
ATOM 750 C C . ARG A 1 95 ? -6.640 14.608 17.835 1.00 98.62 95 ARG A C 1
ATOM 752 O O . ARG A 1 95 ? -7.133 14.776 18.953 1.00 98.62 95 ARG A O 1
ATOM 759 N N . ALA A 1 96 ? -7.209 15.093 16.733 1.00 98.50 96 ALA A N 1
ATOM 760 C CA . ALA A 1 96 ? -8.509 15.761 16.733 1.00 98.50 96 ALA A CA 1
ATOM 761 C C . ALA A 1 96 ? -9.648 14.792 17.096 1.00 98.50 96 ALA A C 1
ATOM 763 O O . ALA A 1 96 ? -10.494 15.134 17.927 1.00 98.50 96 ALA A O 1
ATOM 764 N N . ARG A 1 97 ? -9.625 13.567 16.555 1.00 98.38 97 ARG A N 1
ATOM 765 C CA . ARG A 1 97 ? -10.585 12.503 16.871 1.00 98.38 97 ARG A CA 1
ATOM 766 C C . ARG A 1 97 ? -10.562 12.151 18.356 1.00 98.38 97 ARG A C 1
ATOM 768 O O . ARG A 1 97 ? -11.608 12.189 18.995 1.00 98.38 97 ARG A O 1
ATOM 775 N N . ALA A 1 98 ? -9.383 11.936 18.938 1.00 98.38 98 ALA A N 1
ATOM 776 C CA . ALA A 1 98 ? -9.243 11.631 20.363 1.00 98.38 98 ALA A CA 1
ATOM 777 C C . ALA A 1 98 ? -9.808 12.745 21.270 1.00 98.38 98 ALA A C 1
ATOM 779 O O . ALA A 1 98 ? -10.458 12.472 22.285 1.00 98.38 98 ALA A O 1
ATOM 780 N N . LYS A 1 99 ? -9.607 14.020 20.898 1.00 98.31 99 LYS A N 1
ATOM 781 C CA . LYS A 1 99 ? -10.214 15.161 21.609 1.00 98.31 99 LYS A CA 1
ATOM 782 C C . LYS A 1 99 ? -11.738 15.116 21.521 1.00 98.31 99 LYS A C 1
ATOM 784 O O . LYS A 1 99 ? -12.405 15.270 22.543 1.00 98.31 99 LYS A O 1
ATOM 789 N N . LEU A 1 100 ? -12.284 14.876 20.330 1.00 97.94 100 LEU A N 1
ATOM 790 C CA . LEU A 1 100 ? -13.727 14.777 20.124 1.00 97.94 100 LEU A CA 1
ATOM 791 C C . LEU A 1 100 ? -14.334 13.613 20.919 1.00 97.94 100 LEU A C 1
ATOM 793 O O . LEU A 1 100 ? -15.324 13.802 21.618 1.00 97.94 100 LEU A O 1
ATOM 797 N N . GLU A 1 101 ? -13.708 12.438 20.899 1.00 97.69 101 GLU A N 1
ATOM 798 C CA . GLU A 1 101 ? -14.143 11.268 21.670 1.00 97.69 101 GLU A CA 1
ATOM 799 C C . GLU A 1 101 ? -14.150 11.536 23.179 1.00 97.69 101 GLU A C 1
ATOM 801 O O . GLU A 1 101 ? -15.056 11.098 23.892 1.00 97.69 101 GLU A O 1
ATOM 806 N N . LYS A 1 102 ? -13.173 12.297 23.690 1.00 97.44 102 LYS A N 1
ATOM 807 C CA . LYS A 1 102 ? -13.180 12.759 25.084 1.00 97.44 102 LYS A CA 1
ATOM 808 C C . LYS A 1 102 ? -14.368 13.683 25.361 1.00 97.44 102 LYS A C 1
ATOM 810 O O . LYS A 1 102 ? -15.045 13.494 26.368 1.00 97.44 102 LYS A O 1
ATOM 815 N N . HIS A 1 103 ? -14.655 14.644 24.482 1.00 97.19 103 HIS A N 1
ATOM 816 C CA . HIS A 1 103 ? -15.818 15.526 24.635 1.00 97.19 103 HIS A CA 1
ATOM 817 C C . HIS A 1 103 ? -17.142 14.752 24.610 1.00 97.19 103 HIS A C 1
ATOM 819 O O . HIS A 1 103 ? -17.987 14.981 25.473 1.00 97.19 103 HIS A O 1
ATOM 825 N N . VAL A 1 104 ? -17.296 13.792 23.695 1.00 96.31 104 VAL A N 1
ATOM 826 C CA . VAL A 1 104 ? -18.484 12.928 23.606 1.00 96.31 104 VAL A CA 1
ATOM 827 C C . VAL A 1 104 ? -18.662 12.100 24.881 1.00 96.31 104 VAL A C 1
ATOM 829 O O . VAL A 1 104 ? -19.762 12.053 25.433 1.00 96.31 104 VAL A O 1
ATOM 832 N N . ARG A 1 105 ? -17.587 11.490 25.401 1.00 95.62 105 ARG A N 1
ATOM 833 C CA . ARG A 1 105 ? -17.635 10.762 26.681 1.00 95.62 105 ARG A CA 1
ATOM 834 C C . ARG A 1 105 ? -18.022 11.677 27.840 1.00 95.62 105 ARG A C 1
ATOM 836 O O . ARG A 1 105 ? -18.912 11.325 28.606 1.00 95.62 105 ARG A O 1
ATOM 843 N N . ASN A 1 106 ? -17.416 12.860 27.933 1.00 94.12 106 ASN A N 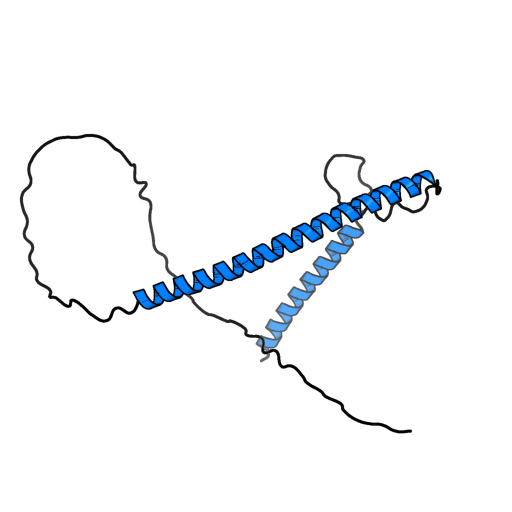1
ATOM 844 C CA . ASN A 1 106 ? -17.735 13.835 28.976 1.00 94.12 106 ASN A CA 1
ATOM 845 C C . ASN A 1 106 ? -19.201 14.281 28.912 1.00 94.12 106 ASN A C 1
ATOM 847 O O . ASN A 1 106 ? -19.851 14.366 29.947 1.00 94.12 106 ASN A O 1
ATOM 851 N N . MET A 1 107 ? -19.746 14.517 27.714 1.00 92.00 107 MET A N 1
ATOM 852 C CA . MET A 1 107 ? -21.165 14.841 27.547 1.00 92.00 107 MET A CA 1
ATOM 853 C C . MET A 1 107 ? -22.071 13.693 27.994 1.00 92.00 107 MET A C 1
ATOM 855 O O . MET A 1 107 ? -23.034 13.930 28.715 1.00 92.00 107 MET A O 1
ATOM 859 N N . LYS A 1 108 ? -21.751 12.449 27.619 1.00 86.19 108 LYS A N 1
ATOM 860 C CA . LYS A 1 108 ? -22.523 11.270 28.035 1.00 86.19 108 LYS A CA 1
ATOM 861 C C . LYS A 1 108 ? -22.513 11.079 29.558 1.00 86.19 108 LYS A C 1
ATOM 863 O O . LYS A 1 108 ? -23.539 10.720 30.121 1.00 86.19 108 LYS A O 1
ATOM 868 N N . VAL A 1 109 ? -21.381 11.338 30.216 1.00 78.88 109 VAL A N 1
ATOM 869 C CA . VAL A 1 109 ? -21.244 11.234 31.680 1.00 78.88 109 VAL A CA 1
ATOM 870 C C . VAL A 1 109 ? -21.961 12.387 32.391 1.00 78.88 109 VAL A C 1
ATOM 872 O O . VAL A 1 109 ? -22.765 12.144 33.281 1.00 78.88 109 VAL A O 1
ATOM 875 N N . CYS A 1 110 ? -21.762 13.640 31.972 1.00 69.38 110 CYS A N 1
ATOM 876 C CA . CYS A 1 110 ? -22.439 14.787 32.589 1.00 69.38 110 CYS A CA 1
ATOM 877 C C . CYS A 1 110 ? -23.960 14.775 32.362 1.00 69.38 110 CYS A C 1
ATOM 879 O O . CYS A 1 110 ? -24.707 15.230 33.222 1.00 69.38 110 CYS A O 1
ATOM 881 N N . SER A 1 111 ? -24.430 14.225 31.237 1.00 63.09 111 SER A N 1
ATOM 882 C CA . SER A 1 111 ? -25.863 14.094 30.947 1.00 63.09 111 SER A CA 1
ATOM 883 C C . SER A 1 111 ? -26.540 12.933 31.692 1.00 63.09 111 SER A C 1
ATOM 885 O O . SER A 1 111 ? -27.765 12.864 31.686 1.00 63.09 111 SER A O 1
ATOM 887 N N . GLY A 1 112 ? -25.775 12.028 32.320 1.00 57.25 112 GLY A N 1
ATOM 888 C CA . GLY A 1 112 ? -26.282 10.904 33.121 1.00 57.25 112 GLY A CA 1
ATOM 889 C C . GLY A 1 112 ? -26.329 11.162 34.633 1.00 57.25 112 GLY A C 1
ATOM 890 O O . GLY A 1 112 ? -26.825 10.322 35.379 1.00 57.25 112 GLY A O 1
ATOM 891 N N . ASN A 1 113 ? -25.836 12.317 35.093 1.00 48.19 113 ASN A N 1
ATOM 892 C CA . ASN A 1 113 ? -25.692 12.662 36.509 1.00 48.19 113 ASN A CA 1
ATOM 893 C C . ASN A 1 113 ? -26.439 13.960 36.863 1.00 48.19 113 ASN A C 1
ATOM 895 O O . ASN A 1 113 ? -25.873 14.851 37.492 1.00 48.19 113 ASN A O 1
ATOM 899 N N . THR A 1 114 ? -27.717 14.074 36.496 1.00 48.31 114 THR A N 1
ATOM 900 C CA . THR A 1 114 ? -28.638 15.020 37.146 1.00 48.31 114 THR A CA 1
ATOM 901 C C . THR A 1 114 ? -29.297 14.343 38.357 1.00 48.31 114 THR A C 1
ATOM 903 O O . THR A 1 114 ? -30.270 13.605 38.196 1.00 48.31 114 THR A O 1
ATOM 906 N N . PRO A 1 115 ? -28.813 14.552 39.598 1.00 47.97 115 PRO A N 1
ATOM 907 C CA . PRO A 1 115 ? -29.586 14.196 40.774 1.00 47.97 115 PRO A CA 1
ATOM 908 C C . PRO A 1 115 ? -30.695 15.239 40.962 1.00 47.97 115 PRO A C 1
ATOM 910 O O . PRO A 1 115 ? -30.426 16.390 41.284 1.00 47.97 115 PRO A O 1
ATOM 913 N N . GLY A 1 116 ? -31.942 14.809 40.769 1.00 40.22 116 GLY A N 1
ATOM 914 C CA . GLY A 1 116 ? -33.130 15.401 41.384 1.00 40.22 116 GLY A CA 1
ATOM 915 C C . GLY A 1 116 ? -33.609 16.756 40.854 1.00 40.22 116 GLY A C 1
ATOM 916 O O . GLY A 1 116 ? -33.122 17.806 41.253 1.00 40.22 116 GLY A O 1
ATOM 917 N N . SER A 1 117 ? -34.726 16.740 40.126 1.00 42.28 117 SER A N 1
ATOM 918 C CA . SER A 1 117 ? -35.901 17.493 40.576 1.00 42.28 117 SER A CA 1
ATOM 919 C C . SER A 1 117 ? -37.179 16.953 39.935 1.00 42.28 117 SER A C 1
ATOM 921 O O . SER A 1 117 ? -37.175 16.574 38.769 1.00 42.28 117 SER A O 1
ATOM 923 N N . GLN A 1 118 ? -38.252 16.979 40.725 1.00 37.62 118 GLN A N 1
ATOM 924 C CA . GLN A 1 118 ? -39.655 16.707 40.384 1.00 37.62 118 GLN A CA 1
ATOM 925 C C . GLN A 1 118 ? -40.113 15.245 40.388 1.00 37.62 118 GLN A C 1
ATOM 927 O O . GLN A 1 118 ? -40.592 14.669 39.420 1.00 37.62 118 GLN A O 1
ATOM 932 N N . GLN A 1 119 ? -40.100 14.714 41.607 1.00 41.47 119 GLN A N 1
ATOM 933 C CA . GLN A 1 119 ? -41.263 14.032 42.162 1.00 41.47 119 GLN A CA 1
ATOM 934 C C . GLN A 1 119 ? -42.451 15.018 42.193 1.00 41.47 119 GLN A C 1
ATOM 936 O O . GLN A 1 119 ? -42.410 15.982 42.952 1.00 41.47 119 GLN A O 1
ATOM 941 N N . GLN A 1 120 ? -43.500 14.789 41.396 1.00 35.38 120 GLN A N 1
ATOM 942 C CA . GLN A 1 120 ? -44.843 15.289 41.709 1.00 35.38 120 GLN A CA 1
ATOM 943 C C . GLN A 1 120 ? -45.923 14.382 41.092 1.00 35.38 120 GLN A C 1
ATOM 945 O O . GLN A 1 120 ? -46.302 14.535 39.940 1.00 35.38 120 GLN A O 1
ATOM 950 N N . VAL A 1 121 ? -46.360 13.427 41.920 1.00 34.44 121 VAL A N 1
ATOM 951 C CA . VAL A 1 121 ? -47.759 13.045 42.185 1.00 34.44 121 VAL A CA 1
ATOM 952 C C . VAL A 1 121 ? -48.634 12.613 40.995 1.00 34.44 121 VAL A C 1
ATOM 954 O O . VAL A 1 121 ? -49.091 13.421 40.193 1.00 34.44 121 VAL A O 1
ATOM 957 N N . GLU A 1 122 ? -48.966 11.318 41.007 1.00 41.91 122 GLU A N 1
ATOM 958 C CA . GLU A 1 122 ? -50.220 10.749 40.500 1.00 41.91 122 GLU A CA 1
ATOM 959 C C . GLU A 1 122 ? -51.430 11.606 40.895 1.00 41.91 122 GLU A C 1
ATOM 961 O O . GLU A 1 122 ? -51.712 11.738 42.084 1.00 41.91 122 GLU A O 1
ATOM 966 N N . GLN A 1 123 ? -52.204 12.091 39.923 1.00 35.47 123 GLN A N 1
ATOM 967 C CA . GLN A 1 123 ? -53.657 12.187 40.073 1.00 35.47 123 GLN A CA 1
ATOM 968 C C . GLN A 1 123 ? -54.344 11.857 38.747 1.00 35.47 123 GLN A C 1
ATOM 970 O O . GLN A 1 123 ? -54.158 12.532 37.735 1.00 35.47 123 GLN A O 1
ATOM 975 N N . ASP A 1 124 ? -55.143 10.792 38.803 1.00 38.09 124 ASP A N 1
ATOM 976 C CA . ASP A 1 124 ? -56.282 10.517 37.935 1.00 38.09 124 ASP A CA 1
ATOM 977 C C . ASP A 1 124 ? -57.082 11.784 37.631 1.00 38.09 124 ASP A C 1
ATOM 979 O O . ASP A 1 124 ? -57.437 12.516 38.555 1.00 38.09 124 ASP A O 1
ATOM 983 N N . SER A 1 125 ? -57.445 11.979 36.359 1.00 36.56 125 SER A N 1
ATOM 984 C CA . SER A 1 125 ? -58.756 12.495 35.927 1.00 36.56 125 SER A CA 1
ATOM 985 C C . SER A 1 125 ? -58.834 12.563 34.396 1.00 36.56 125 SER A C 1
ATOM 987 O O . SER A 1 125 ? -58.383 13.518 33.769 1.00 36.56 125 SER A O 1
ATOM 989 N N . GLN A 1 126 ? -59.471 11.562 33.785 1.00 37.28 126 GLN A N 1
ATOM 990 C CA . GLN A 1 126 ? -60.329 11.800 32.616 1.00 37.28 126 GLN A CA 1
ATOM 991 C C . GLN A 1 126 ? -61.622 12.495 33.099 1.00 37.28 126 GLN A C 1
ATOM 993 O O . GLN A 1 126 ? -62.046 12.236 34.227 1.00 37.28 126 GLN A O 1
ATOM 998 N N . PRO A 1 127 ? -62.267 13.361 32.290 1.00 41.97 127 PRO A N 1
ATOM 999 C CA . PRO A 1 127 ? -63.230 12.865 31.303 1.00 41.97 127 PRO A CA 1
ATOM 1000 C C . PRO A 1 127 ? -63.276 13.628 29.965 1.00 41.97 127 PRO A C 1
ATOM 1002 O O . PRO A 1 127 ? -62.734 14.712 29.778 1.00 41.97 127 PRO A O 1
ATOM 1005 N N . ALA A 1 128 ? -63.957 12.977 29.025 1.00 35.44 128 ALA A N 1
ATOM 1006 C CA . ALA A 1 128 ? -64.260 13.381 27.662 1.00 35.44 128 ALA A CA 1
ATOM 1007 C C . ALA A 1 128 ? -65.030 14.710 27.520 1.00 35.44 128 ALA A C 1
ATOM 1009 O O . ALA A 1 128 ? -65.858 15.040 28.366 1.00 35.44 128 ALA A O 1
ATOM 1010 N N . SER A 1 129 ? -64.879 15.372 26.362 1.00 35.06 129 SER A N 1
ATOM 1011 C CA . SER A 1 129 ? -65.945 15.547 25.348 1.00 35.06 129 SER A CA 1
ATOM 1012 C C . SER A 1 129 ? -65.786 16.839 24.514 1.00 35.06 129 SER A C 1
ATOM 1014 O O . SER A 1 129 ? -65.340 17.863 25.020 1.00 35.06 129 SER A O 1
ATOM 1016 N N . LEU A 1 130 ? -66.281 16.765 23.268 1.00 33.91 130 LEU A N 1
ATOM 1017 C CA . LEU A 1 130 ? -66.695 17.845 22.347 1.00 33.91 130 LEU A CA 1
ATOM 1018 C C . LEU A 1 130 ? -65.658 18.428 21.354 1.00 33.91 130 LEU A C 1
ATOM 1020 O O . LEU A 1 130 ? -64.986 19.421 21.603 1.00 33.91 130 LEU A O 1
ATOM 1024 N N . GLN A 1 131 ? -65.660 17.866 20.138 1.00 41.75 131 GLN A N 1
ATOM 1025 C CA . GLN A 1 131 ? -65.610 18.641 18.877 1.00 41.75 131 GLN A CA 1
ATOM 1026 C C . GLN A 1 131 ? -66.915 19.469 18.726 1.00 41.75 131 GLN A C 1
ATOM 1028 O O . GLN A 1 131 ? -67.889 19.055 19.364 1.00 41.75 131 GLN A O 1
ATOM 1033 N N . PRO A 1 132 ? -67.030 20.558 17.909 1.00 41.62 132 PRO A N 1
ATOM 1034 C CA . PRO A 1 132 ? -66.585 20.645 16.495 1.00 41.62 132 PRO A CA 1
ATOM 1035 C C . PRO A 1 132 ? -66.198 22.048 15.940 1.00 41.62 132 PRO A C 1
ATOM 1037 O O . PRO A 1 132 ? -66.556 23.076 16.505 1.00 41.62 132 PRO A O 1
ATOM 1040 N N . GLY A 1 133 ? -65.574 22.113 14.749 1.00 31.03 133 GLY A N 1
ATOM 1041 C CA . GLY A 1 133 ? -65.627 23.340 13.926 1.00 31.03 133 GLY A CA 1
ATOM 1042 C C . GLY A 1 133 ? -64.518 23.574 12.888 1.00 31.03 133 GLY A C 1
ATOM 1043 O O . GLY A 1 133 ? -63.482 24.118 13.235 1.00 31.03 133 GLY A O 1
ATOM 1044 N N . LYS A 1 134 ? -64.816 23.202 11.631 1.00 38.28 134 LYS A N 1
ATOM 1045 C CA . LYS A 1 134 ? -64.612 23.915 10.339 1.00 38.28 134 LYS A CA 1
ATOM 1046 C C . LYS A 1 134 ? -63.269 24.617 10.043 1.00 38.28 134 LYS A C 1
ATOM 1048 O O . LYS A 1 134 ? -62.887 25.556 10.719 1.00 38.28 134 LYS A O 1
ATOM 1053 N N . GLU A 1 135 ? -62.528 24.103 9.056 1.00 41.97 135 GLU A N 1
ATOM 1054 C CA . GLU A 1 135 ? -62.387 24.636 7.671 1.00 41.97 135 GLU A CA 1
ATOM 1055 C C . GLU A 1 135 ? -61.182 25.586 7.538 1.00 41.97 135 GLU A C 1
ATOM 1057 O O . GLU A 1 135 ? -61.252 26.739 7.933 1.00 41.97 135 GLU A O 1
ATOM 1062 N N . ASP A 1 136 ? -60.055 25.066 7.036 1.00 37.94 136 ASP A N 1
ATOM 1063 C CA . ASP A 1 136 ? -59.386 25.560 5.819 1.00 37.94 136 ASP A CA 1
ATOM 1064 C C . ASP A 1 136 ? -58.032 24.854 5.608 1.00 37.94 136 ASP A C 1
ATOM 1066 O O . ASP A 1 136 ? -57.170 24.781 6.482 1.00 37.94 136 ASP A O 1
ATOM 1070 N N . SER A 1 137 ? -57.869 24.288 4.413 1.00 41.25 137 SER A N 1
ATOM 1071 C CA . SER A 1 137 ? -56.599 23.791 3.862 1.00 41.25 137 SER A CA 1
ATOM 1072 C C . SER A 1 137 ? -55.762 24.992 3.364 1.00 41.25 137 SER A C 1
ATOM 1074 O O . SER A 1 137 ? -56.376 26.015 3.060 1.00 41.25 137 SER A O 1
ATOM 1076 N N . PRO A 1 138 ? -54.419 24.918 3.168 1.00 45.38 138 PRO A N 1
ATOM 1077 C CA . PRO A 1 138 ? -53.848 23.927 2.249 1.00 45.38 138 PRO A CA 1
ATOM 1078 C C . PRO A 1 138 ? -52.397 23.446 2.524 1.00 45.38 138 PRO A C 1
ATOM 1080 O O . PRO A 1 138 ? -51.559 24.151 3.076 1.00 45.38 138 PRO A O 1
ATOM 1083 N N . ARG A 1 139 ? -52.071 22.290 1.925 1.00 35.38 139 ARG A N 1
ATOM 1084 C CA . ARG A 1 139 ? -50.786 22.014 1.243 1.00 35.38 139 ARG A CA 1
ATOM 1085 C C . ARG A 1 139 ? -49.518 21.852 2.100 1.00 35.38 139 ARG A C 1
ATOM 1087 O O . ARG A 1 139 ? -48.794 22.811 2.332 1.00 35.38 139 ARG A O 1
ATOM 1094 N N . ALA A 1 140 ? -49.158 20.594 2.356 1.00 40.12 140 ALA A N 1
ATOM 1095 C CA . ALA A 1 140 ? -47.851 20.010 2.010 1.00 40.12 140 ALA A CA 1
ATOM 1096 C C . ALA A 1 140 ? -47.835 18.530 2.429 1.00 40.12 140 ALA A C 1
ATOM 1098 O O . ALA A 1 140 ? -47.572 18.200 3.584 1.00 40.12 140 ALA A O 1
ATOM 1099 N N . ASP A 1 141 ? -48.111 17.641 1.477 1.00 43.38 141 ASP A N 1
ATOM 1100 C CA . ASP A 1 141 ? -47.976 16.196 1.647 1.00 43.38 141 ASP A CA 1
ATOM 1101 C C . ASP A 1 141 ? -46.489 15.814 1.720 1.00 43.38 141 ASP A C 1
ATOM 1103 O O . ASP A 1 141 ? -45.870 15.413 0.735 1.00 43.38 141 ASP A O 1
ATOM 1107 N N . THR A 1 142 ? -45.890 15.939 2.905 1.00 48.53 142 THR A N 1
ATOM 1108 C CA . THR A 1 142 ? -44.681 15.179 3.237 1.00 48.53 142 THR A CA 1
ATOM 1109 C C . THR A 1 142 ? -45.140 13.766 3.568 1.00 48.53 142 THR A C 1
ATOM 1111 O O . THR A 1 142 ? -45.551 13.475 4.691 1.00 48.53 142 THR A O 1
ATOM 1114 N N . LEU A 1 143 ? -45.123 12.900 2.556 1.00 41.59 143 LEU A N 1
ATOM 1115 C CA . LEU A 1 143 ? -45.410 11.477 2.681 1.00 41.59 143 LEU A CA 1
ATOM 1116 C C . LEU A 1 143 ? -44.341 10.828 3.580 1.00 41.59 143 LEU A C 1
ATOM 1118 O O . LEU A 1 143 ? -43.272 10.422 3.127 1.00 41.59 143 LEU A O 1
ATOM 1122 N N . TRP A 1 144 ? -44.624 10.762 4.880 1.00 39.06 144 TRP A N 1
ATOM 1123 C CA . TRP A 1 144 ? -43.874 9.964 5.841 1.00 39.06 144 TRP A CA 1
ATOM 1124 C C . TRP A 1 144 ? -44.042 8.487 5.484 1.00 39.06 144 TRP A C 1
ATOM 1126 O O . TRP A 1 144 ? -45.084 7.883 5.736 1.00 39.06 144 TRP A O 1
ATOM 1136 N N . SER A 1 145 ? -43.004 7.895 4.895 1.00 41.59 145 SER A N 1
ATOM 1137 C CA . SER A 1 145 ? -42.889 6.446 4.763 1.00 41.59 145 SER A CA 1
ATOM 1138 C C . SER A 1 145 ? -42.669 5.844 6.151 1.00 41.59 145 SER A C 1
ATOM 1140 O O . SER A 1 145 ? -41.540 5.647 6.596 1.00 41.59 145 SER A O 1
ATOM 1142 N N . SER A 1 146 ? -43.768 5.573 6.849 1.00 49.22 146 SER A N 1
ATOM 1143 C CA . SER A 1 146 ? -43.791 4.704 8.019 1.00 49.22 146 SER A CA 1
ATOM 1144 C C . SER A 1 146 ? -43.506 3.276 7.569 1.00 49.22 146 SER A C 1
ATOM 1146 O O . SER A 1 146 ? -44.369 2.649 6.963 1.00 49.22 146 SER A O 1
ATOM 1148 N N . GLN A 1 147 ? -42.309 2.764 7.855 1.00 38.50 147 GLN A N 1
ATOM 1149 C CA . GLN A 1 147 ? -42.089 1.327 8.014 1.00 38.50 147 GLN A CA 1
ATOM 1150 C C . GLN A 1 147 ? -41.068 1.078 9.129 1.00 38.50 147 GLN A C 1
ATOM 1152 O O . GLN A 1 147 ? -39.858 1.123 8.923 1.00 38.50 147 GLN A O 1
ATOM 1157 N N . GLN A 1 148 ? -41.591 0.782 10.318 1.00 42.16 148 GLN A N 1
ATOM 1158 C CA . GLN A 1 148 ? -40.963 -0.111 11.287 1.00 42.16 148 GLN A CA 1
ATOM 1159 C C . GLN A 1 148 ? -41.951 -1.260 11.523 1.00 42.16 148 GLN A C 1
ATOM 1161 O O . GLN A 1 148 ? -43.143 -1.014 11.714 1.00 42.16 148 GLN A O 1
ATOM 1166 N N . PRO A 1 149 ? -41.494 -2.513 11.421 1.00 46.72 149 PRO A N 1
ATOM 1167 C CA . PRO A 1 149 ? -41.457 -3.387 12.601 1.00 46.72 149 PRO A CA 1
ATOM 1168 C C . PRO A 1 149 ? -40.207 -4.294 12.552 1.00 46.72 149 PRO A C 1
ATOM 1170 O O . PRO A 1 149 ? -39.615 -4.493 11.503 1.00 46.72 149 PRO A O 1
ATOM 1173 N N . ALA A 1 150 ? -39.697 -4.924 13.596 1.00 43.47 150 ALA A N 1
ATOM 1174 C CA . ALA A 1 150 ? -39.991 -4.984 15.010 1.00 43.47 150 ALA A CA 1
ATOM 1175 C C . ALA A 1 150 ? -38.688 -5.437 15.690 1.00 43.47 150 ALA A C 1
ATOM 1177 O O . ALA A 1 150 ? -37.808 -6.038 15.072 1.00 43.47 150 ALA A O 1
ATOM 1178 N N . HIS A 1 151 ? -38.600 -5.162 16.983 1.00 51.56 151 HIS A N 1
ATOM 1179 C CA . HIS A 1 151 ? -37.647 -5.748 17.912 1.00 51.56 151 HIS A CA 1
ATOM 1180 C C . HIS A 1 151 ? -37.354 -7.237 17.655 1.00 51.56 151 HIS A C 1
ATOM 1182 O O . HIS A 1 151 ? -38.261 -8.067 17.688 1.00 51.56 151 HIS A O 1
ATOM 1188 N N . ARG A 1 152 ? -36.070 -7.593 17.600 1.00 44.16 152 ARG A N 1
ATOM 1189 C CA . ARG A 1 152 ? -35.569 -8.754 18.343 1.00 44.16 152 ARG A CA 1
ATOM 1190 C C . ARG A 1 152 ? -34.194 -8.424 18.900 1.00 44.16 152 ARG A C 1
ATOM 1192 O O . ARG A 1 152 ? -33.200 -8.387 18.187 1.00 44.16 152 ARG A O 1
ATOM 1199 N N . SER A 1 153 ? -34.195 -8.131 20.190 1.00 52.69 153 SER A N 1
ATOM 1200 C CA . SER A 1 153 ? -33.023 -8.175 21.046 1.00 52.69 153 SER A CA 1
ATOM 1201 C C . SER A 1 153 ? -32.430 -9.583 21.009 1.00 52.69 153 SER A C 1
ATOM 1203 O O . SER A 1 153 ? -33.185 -10.547 21.123 1.00 52.69 153 SER A O 1
ATOM 1205 N N . ASP A 1 154 ? -31.108 -9.697 20.943 1.00 50.34 154 ASP A N 1
ATOM 1206 C CA . ASP A 1 154 ? -30.417 -10.632 21.825 1.00 50.34 154 ASP A CA 1
ATOM 1207 C C . ASP A 1 154 ? -2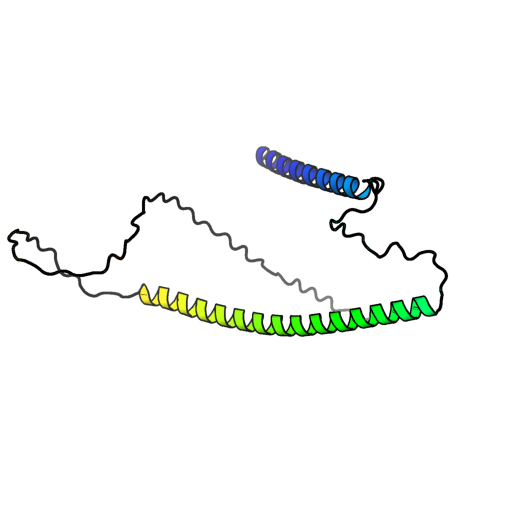9.014 -10.100 22.109 1.00 50.34 154 ASP A C 1
ATOM 1209 O O . ASP A 1 154 ? -28.268 -9.731 21.200 1.00 50.34 154 ASP A O 1
ATOM 1213 N N . GLY A 1 155 ? -28.722 -9.938 23.391 1.00 51.66 155 GLY A N 1
ATOM 1214 C CA . GLY A 1 155 ? -27.462 -9.403 23.865 1.00 51.66 155 GLY A CA 1
ATOM 1215 C C . GLY A 1 155 ? -26.456 -10.518 24.092 1.00 51.66 155 GLY A C 1
ATOM 1216 O O . GLY A 1 155 ? -26.810 -11.574 24.598 1.00 51.66 155 GLY A O 1
ATOM 1217 N N . LEU A 1 156 ? -25.185 -10.235 23.827 1.00 51.16 156 LEU A N 1
ATOM 1218 C CA . LEU A 1 156 ? -24.133 -10.626 24.754 1.00 51.16 156 LEU A CA 1
ATOM 1219 C C . LEU A 1 156 ? -22.909 -9.740 24.535 1.00 51.16 156 LEU A C 1
ATOM 1221 O O . LEU A 1 156 ? -22.237 -9.778 23.509 1.00 51.16 156 LEU A O 1
ATOM 1225 N N . GLN A 1 157 ? -22.680 -8.904 25.531 1.00 52.88 157 GLN A N 1
ATOM 1226 C CA . GLN A 1 157 ? -21.417 -8.259 25.809 1.00 52.88 157 GLN A CA 1
ATOM 1227 C C . GLN A 1 157 ? -20.489 -9.321 26.40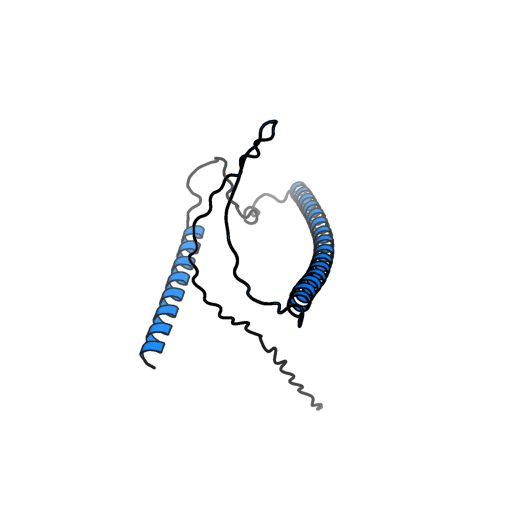0 1.00 52.88 157 GLN A C 1
ATOM 1229 O O . GLN A 1 157 ? -20.831 -9.895 27.429 1.00 52.88 157 GLN A O 1
ATOM 1234 N N . ASP A 1 158 ? -19.324 -9.545 25.801 1.00 50.25 158 ASP A N 1
ATOM 1235 C CA . ASP A 1 158 ? -18.152 -9.890 26.600 1.00 50.25 158 ASP A CA 1
ATOM 1236 C C . ASP A 1 158 ? -16.892 -9.321 25.955 1.00 50.25 158 ASP A C 1
ATOM 1238 O O . ASP A 1 158 ? -16.642 -9.479 24.758 1.00 50.25 158 ASP A O 1
ATOM 1242 N N . GLY A 1 159 ? -16.161 -8.565 26.761 1.00 54.44 159 GLY A N 1
ATOM 1243 C CA . GLY A 1 159 ? -14.901 -7.965 26.383 1.00 54.44 159 GLY A CA 1
ATOM 1244 C C . GLY A 1 159 ? -13.777 -8.965 26.592 1.00 54.44 159 GLY A C 1
ATOM 1245 O O . GLY A 1 159 ? -13.745 -9.695 27.575 1.00 54.44 159 GLY A O 1
ATOM 1246 N N . SER A 1 160 ? -12.791 -8.931 25.710 1.00 52.22 160 SER A N 1
ATOM 1247 C CA . SER A 1 160 ? -11.439 -9.296 26.107 1.00 52.22 160 SER A CA 1
ATOM 1248 C C . SER A 1 160 ? -10.480 -8.377 25.373 1.00 52.22 160 SER A C 1
ATOM 1250 O O . SER A 1 160 ? -10.105 -8.600 24.225 1.00 52.22 160 SER A O 1
ATOM 1252 N N . ASP A 1 161 ? -10.194 -7.273 26.054 1.00 62.88 161 ASP A N 1
ATOM 1253 C CA . ASP A 1 161 ? -9.050 -6.413 25.807 1.00 62.88 161 ASP A CA 1
ATOM 1254 C C . ASP A 1 161 ? -7.827 -7.177 26.332 1.00 62.88 161 ASP A C 1
ATOM 1256 O O . ASP A 1 161 ? -7.719 -7.440 27.533 1.00 62.88 161 ASP A O 1
ATOM 1260 N N . LEU A 1 162 ? -6.978 -7.665 25.430 1.00 60.56 162 LEU A N 1
ATOM 1261 C CA . LEU A 1 162 ? -5.744 -8.353 25.800 1.00 60.56 162 LEU A CA 1
ATOM 1262 C C . LEU A 1 162 ? -4.631 -7.310 25.826 1.00 60.56 162 LEU A C 1
ATOM 1264 O O . LEU A 1 162 ? -3.989 -7.047 24.809 1.00 60.56 162 LEU A O 1
ATOM 1268 N N . GLU A 1 163 ? -4.419 -6.711 26.995 1.00 65.06 163 GLU A N 1
ATOM 1269 C CA . GLU A 1 163 ? -3.235 -5.899 27.251 1.00 65.06 163 GLU A CA 1
ATOM 1270 C C . GLU A 1 163 ? -2.000 -6.810 27.224 1.00 65.06 163 GLU A C 1
ATOM 1272 O O . GLU A 1 163 ? -1.874 -7.752 28.008 1.00 65.06 163 GLU A O 1
ATOM 1277 N N . VAL A 1 164 ? -1.105 -6.565 26.268 1.00 65.81 164 VAL A N 1
ATOM 1278 C CA . VAL A 1 164 ? 0.196 -7.232 26.194 1.00 65.81 164 VAL A CA 1
ATOM 1279 C C . VAL A 1 164 ? 1.172 -6.495 27.105 1.00 65.81 164 VAL A C 1
ATOM 1281 O O . VAL A 1 164 ? 1.612 -5.386 26.805 1.00 65.81 164 VAL A O 1
ATOM 1284 N N . ASP A 1 165 ? 1.484 -7.120 28.237 1.00 63.16 165 ASP A N 1
ATOM 1285 C CA . ASP A 1 165 ? 2.535 -6.692 29.155 1.00 63.16 165 ASP A CA 1
ATOM 1286 C C . ASP A 1 165 ? 3.899 -6.843 28.463 1.00 63.16 165 ASP A C 1
ATOM 1288 O O . ASP A 1 165 ? 4.362 -7.949 28.175 1.00 63.16 165 ASP A O 1
ATOM 1292 N N . MET A 1 166 ? 4.515 -5.712 28.120 1.00 67.62 166 MET A N 1
ATOM 1293 C CA . MET A 1 166 ? 5.871 -5.656 27.579 1.00 67.62 166 MET A CA 1
ATOM 1294 C C . MET A 1 166 ? 6.844 -5.678 28.755 1.00 67.62 166 MET A C 1
ATOM 1296 O O . MET A 1 166 ? 7.344 -4.637 29.184 1.00 67.62 166 MET A O 1
ATOM 1300 N N . THR A 1 167 ? 7.121 -6.868 29.284 1.00 64.12 167 THR A N 1
ATOM 1301 C CA . THR A 1 167 ? 8.231 -7.042 30.220 1.00 64.12 167 THR A CA 1
ATOM 1302 C C . THR A 1 167 ? 9.535 -6.844 29.447 1.00 64.12 167 THR A C 1
ATOM 1304 O O . THR A 1 167 ? 9.971 -7.714 28.694 1.00 64.12 167 THR A O 1
ATOM 1307 N N . SER A 1 168 ? 10.117 -5.655 29.583 1.00 60.59 168 SER A N 1
ATOM 1308 C CA . SER A 1 168 ? 11.489 -5.351 29.185 1.00 60.59 168 SER A CA 1
ATOM 1309 C C . SER A 1 168 ? 12.427 -6.223 30.011 1.00 60.59 168 SER A C 1
ATOM 1311 O O . SER A 1 168 ? 12.564 -5.986 31.209 1.00 60.59 168 SER A O 1
ATOM 1313 N N . ASP A 1 169 ? 13.055 -7.217 29.386 1.00 65.62 169 ASP A N 1
ATOM 1314 C CA . ASP A 1 169 ? 14.154 -7.946 30.012 1.00 65.62 169 ASP A CA 1
ATOM 1315 C C . ASP A 1 169 ? 15.436 -7.126 29.822 1.00 65.62 169 ASP A C 1
ATOM 1317 O O . ASP A 1 169 ? 16.003 -7.021 28.731 1.00 65.62 169 ASP A O 1
ATOM 1321 N N . ASP A 1 170 ? 15.776 -6.429 30.899 1.00 63.69 170 ASP A N 1
ATOM 1322 C CA . ASP A 1 170 ? 17.040 -5.763 31.169 1.00 63.69 170 ASP A CA 1
ATOM 1323 C C . ASP A 1 170 ? 18.009 -6.831 31.687 1.00 63.69 170 ASP A C 1
ATOM 1325 O O . ASP A 1 170 ? 17.928 -7.216 32.850 1.00 63.69 170 ASP A O 1
ATOM 1329 N N . ASP A 1 171 ? 18.909 -7.329 30.833 1.00 65.19 171 ASP A N 1
ATOM 1330 C CA . ASP A 1 171 ? 20.064 -8.104 31.295 1.00 65.19 171 ASP A CA 1
ATOM 1331 C C . ASP A 1 171 ? 21.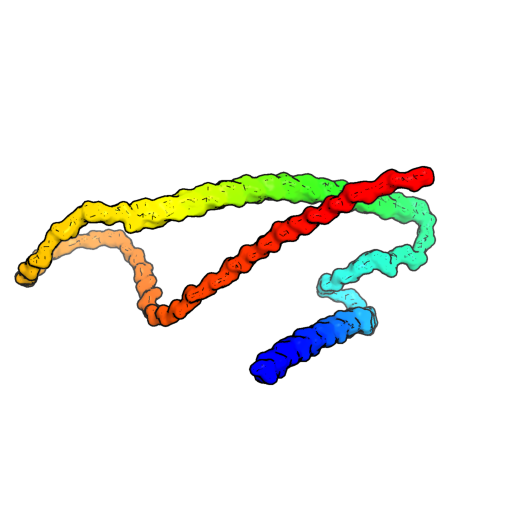349 -7.331 31.002 1.00 65.19 171 ASP A C 1
ATOM 1333 O O . ASP A 1 171 ? 21.942 -7.370 29.917 1.00 65.19 171 ASP A O 1
ATOM 1337 N N . GLY A 1 172 ? 21.745 -6.551 32.004 1.00 58.22 172 GLY A N 1
ATOM 1338 C CA . GLY A 1 172 ? 23.056 -5.948 32.091 1.00 58.22 172 GLY A CA 1
ATOM 1339 C C . GLY A 1 172 ? 24.102 -6.986 32.483 1.00 58.22 172 GLY A C 1
ATOM 1340 O O . GLY A 1 172 ? 24.314 -7.243 33.664 1.00 58.22 172 GLY A O 1
ATOM 1341 N N . THR A 1 173 ? 24.875 -7.476 31.516 1.00 58.22 173 THR A N 1
ATOM 1342 C CA . THR A 1 173 ? 26.183 -8.073 31.811 1.00 58.22 173 THR A CA 1
ATOM 1343 C C . THR A 1 173 ? 27.258 -6.997 31.733 1.00 58.22 173 THR A C 1
ATOM 1345 O O . THR A 1 173 ? 27.827 -6.711 30.677 1.00 58.22 173 THR A O 1
ATOM 1348 N N . ALA A 1 174 ? 27.515 -6.377 32.882 1.00 56.12 174 ALA A N 1
ATOM 1349 C CA . ALA A 1 174 ? 28.764 -5.692 33.159 1.00 56.12 174 ALA A CA 1
ATOM 1350 C C . ALA A 1 174 ? 29.835 -6.702 33.603 1.00 56.12 174 ALA A C 1
ATOM 1352 O O . ALA A 1 174 ? 29.536 -7.657 34.320 1.00 56.12 174 ALA A O 1
ATOM 1353 N N . SER A 1 175 ? 31.089 -6.356 33.298 1.00 59.31 175 SER A N 1
ATOM 1354 C CA . SER A 1 175 ? 32.353 -7.020 33.674 1.00 59.31 175 SER A CA 1
ATOM 1355 C C . SER A 1 175 ? 32.770 -8.104 32.670 1.00 59.31 175 SER A C 1
ATOM 1357 O O . SER A 1 175 ? 31.949 -8.871 32.200 1.00 59.31 175 SER A O 1
ATOM 1359 N N . GLU A 1 176 ? 34.023 -8.208 32.232 1.00 58.44 176 GLU A N 1
ATOM 1360 C CA . GLU A 1 176 ? 35.248 -7.995 32.995 1.00 58.44 176 GLU A CA 1
ATOM 1361 C C . GLU A 1 176 ? 36.463 -7.847 32.062 1.00 58.44 176 GLU A C 1
ATOM 1363 O O . GLU A 1 176 ? 36.633 -8.542 31.063 1.00 58.44 176 GLU A O 1
ATOM 1368 N N . SER A 1 177 ? 37.327 -6.907 32.429 1.00 60.09 177 SER A N 1
ATOM 1369 C CA . SER A 1 177 ? 38.688 -6.753 31.940 1.00 60.09 177 SER A CA 1
ATOM 1370 C C . SER A 1 177 ? 39.558 -7.960 32.305 1.00 60.09 177 SER A C 1
ATOM 1372 O O . SER A 1 177 ? 39.649 -8.301 33.487 1.00 60.09 177 SER A O 1
ATOM 1374 N N . SER A 1 178 ? 40.329 -8.499 31.359 1.00 64.56 178 SER A N 1
ATOM 1375 C CA . SER A 1 178 ? 41.659 -9.032 31.680 1.00 64.56 178 SER A CA 1
ATOM 1376 C C . SER A 1 178 ? 42.542 -9.267 30.455 1.00 64.56 178 SER A C 1
ATOM 1378 O O . SER A 1 178 ? 42.291 -10.168 29.665 1.00 64.56 178 SER A O 1
ATOM 1380 N N . LYS A 1 179 ? 43.634 -8.492 30.469 1.00 49.00 179 LYS A N 1
ATOM 1381 C CA . LYS A 1 179 ? 45.012 -8.791 30.053 1.00 49.00 179 LYS A CA 1
ATOM 1382 C C . LYS A 1 179 ? 45.382 -8.783 28.571 1.00 49.00 179 LYS A C 1
ATOM 1384 O O . LYS A 1 179 ? 45.026 -9.727 27.841 1.00 49.00 179 LYS A O 1
#

Sequence (179 aa):
KIYQRLVNLSVYLHALQGAVIKQDSILELLLQPQDTVAPAAGGVWRPFWKDGGNREANPGSTIGELALLQRQHSLLQEELLRLRDAESRFKDSERARAKLEKHVRNMKVCSGNTPGSQQQVEQDSQPASLQPGKEDSPRADTLWSSQQPAHRSDGLQDGSDLEVDMTSDDDGTASESSK

pLDDT: mean 70.96, std 23.8, range [31.03, 98.75]

Foldseek 3Di:
DVVVVVVVVVVVVVVVVVVVVVVVVVVCVVPVDPPDDDDDDDDDPDPPPPPPPDDPPDVVVVVVVVVVVVVVVVVVVVVVVVVVVVVVVVVVVVVVVVVVVVVVVVCVVVVVDDPDDDDDDDDDDDDDDDDDDDDDDDDDPPPPPDDDDDDDDDDDDDDDDDDDDPPPDDDDDDDDDDD

Organism: NCBI:txid54343

Secondary structure (DSSP, 8-state):
-HHHHHHHHHHHHHHHHHHHHHHHHHHHHHHS-S-S-S--SS-----GGGS-SSS---HHHHHHHHHHHHHHHHHHHHHHHHHHHHHHHHHHHHHHHHHHHHHHHHHHHHTT-------------------------------------------------------------------